Protein AF-A0A920UIW4-F1 (afdb_monomer_lite)

Secondary structure (DSSP, 8-state):
---S----HHHHHHHHHHHHHHTT-----S--EEEEEEEEE-TTS-EEEEEEEETTEEEE---

pLDDT: mean 90.28, std 11.09, range [48.88, 98.44]

Radius of gyration: 18.41 Å; chains: 1; bounding box: 51×27×36 Å

Structure (mmCIF, N/CA/C/O backbone):
data_AF-A0A920UIW4-F1
#
_entry.id   AF-A0A920UIW4-F1
#
loop_
_atom_site.group_PDB
_atom_site.id
_atom_site.type_symbol
_atom_site.label_atom_id
_atom_site.label_alt_id
_atom_site.label_comp_id
_atom_site.label_asym_id
_atom_site.label_entity_id
_atom_site.label_seq_id
_atom_site.pdbx_PDB_ins_code
_atom_site.Cartn_x
_atom_site.Cartn_y
_atom_site.Cartn_z
_atom_site.occupancy
_atom_site.B_iso_or_equiv
_atom_site.auth_seq_id
_atom_site.auth_comp_id
_atom_site.auth_asym_id
_atom_site.auth_atom_id
_atom_site.pdbx_PDB_model_num
ATOM 1 N N . MET A 1 1 ? 37.339 -0.970 -11.551 1.00 48.88 1 MET A N 1
ATOM 2 C CA . MET A 1 1 ? 36.427 -2.133 -11.634 1.00 48.88 1 MET A CA 1
ATOM 3 C C . MET A 1 1 ? 35.086 -1.637 -12.136 1.00 48.88 1 MET A C 1
ATOM 5 O O . MET A 1 1 ? 34.533 -0.793 -11.443 1.00 48.88 1 MET A O 1
ATOM 9 N N . PRO A 1 2 ? 34.573 -2.067 -13.298 1.00 68.19 2 PRO A N 1
ATOM 10 C CA . PRO A 1 2 ? 33.248 -1.639 -13.721 1.00 68.19 2 PRO A CA 1
ATOM 11 C C . PRO A 1 2 ? 32.342 -2.857 -13.916 1.00 68.19 2 PRO A C 1
ATOM 13 O O . PRO A 1 2 ? 32.344 -3.426 -15.004 1.00 68.19 2 PRO A O 1
ATOM 16 N N . THR A 1 3 ? 31.582 -3.282 -12.900 1.00 57.94 3 THR A N 1
ATOM 17 C CA . THR A 1 3 ? 30.576 -4.331 -13.170 1.00 57.94 3 THR A CA 1
ATOM 18 C C . THR A 1 3 ? 29.355 -4.403 -12.263 1.00 57.94 3 THR A C 1
ATOM 20 O O . THR A 1 3 ? 28.504 -5.246 -12.523 1.00 57.94 3 THR A O 1
ATOM 23 N N . ASP A 1 4 ? 29.179 -3.501 -11.299 1.00 72.50 4 ASP A N 1
ATOM 24 C CA . ASP A 1 4 ? 27.831 -3.274 -10.778 1.00 72.50 4 ASP A CA 1
ATOM 25 C C . ASP A 1 4 ? 27.198 -2.200 -11.655 1.00 72.50 4 ASP A C 1
ATOM 27 O O . ASP A 1 4 ? 27.559 -1.021 -11.598 1.00 72.50 4 ASP A O 1
ATOM 31 N N . GLY A 1 5 ? 26.327 -2.640 -12.564 1.00 73.25 5 GLY A N 1
ATOM 32 C CA . GLY A 1 5 ? 25.556 -1.739 -13.407 1.00 73.25 5 GLY A CA 1
ATOM 33 C C . GLY A 1 5 ? 24.791 -0.764 -12.519 1.00 73.25 5 GLY A C 1
ATOM 34 O O . GLY A 1 5 ? 23.951 -1.171 -11.719 1.00 73.25 5 GLY A O 1
ATOM 35 N N . GLN A 1 6 ? 25.094 0.525 -12.638 1.00 81.81 6 GLN A N 1
ATOM 36 C CA . GLN A 1 6 ? 24.309 1.553 -11.976 1.00 81.81 6 GLN A CA 1
ATOM 37 C C . GLN A 1 6 ? 22.974 1.661 -12.706 1.00 81.81 6 GLN A C 1
ATOM 39 O O . GLN A 1 6 ? 22.928 1.937 -13.903 1.00 81.81 6 GLN A O 1
ATOM 44 N N . ILE A 1 7 ? 21.890 1.425 -11.981 1.00 86.00 7 ILE A N 1
ATOM 45 C CA . ILE A 1 7 ? 20.532 1.640 -12.464 1.00 86.00 7 ILE A CA 1
ATOM 46 C C . ILE A 1 7 ? 19.856 2.650 -11.548 1.00 86.00 7 ILE A C 1
ATOM 48 O O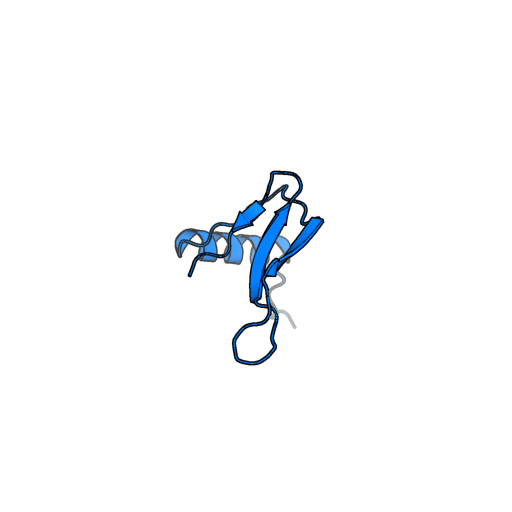 . ILE A 1 7 ? 20.076 2.657 -10.334 1.00 86.00 7 ILE A O 1
ATOM 52 N N . ASN A 1 8 ? 19.033 3.519 -12.125 1.00 91.62 8 ASN A N 1
ATOM 53 C CA . ASN A 1 8 ? 18.295 4.482 -11.328 1.00 91.62 8 ASN A CA 1
ATOM 54 C C . ASN A 1 8 ? 17.256 3.737 -10.474 1.00 91.62 8 ASN A C 1
ATOM 56 O O . ASN A 1 8 ? 16.503 2.917 -11.012 1.00 91.62 8 ASN A O 1
ATOM 60 N N . PRO A 1 9 ? 17.134 4.044 -9.172 1.00 91.56 9 PRO A N 1
ATOM 61 C CA . PRO A 1 9 ? 16.132 3.416 -8.310 1.00 91.56 9 PRO A CA 1
ATOM 62 C C . PRO A 1 9 ? 14.703 3.533 -8.859 1.00 91.56 9 PRO A C 1
ATOM 64 O O . PRO A 1 9 ? 13.931 2.581 -8.780 1.00 91.56 9 PRO A O 1
ATOM 67 N N . SER A 1 10 ? 14.370 4.667 -9.484 1.00 95.25 10 SER A N 1
ATOM 68 C CA . SER A 1 10 ? 13.066 4.906 -10.113 1.00 95.25 10 SER A CA 1
ATOM 69 C C . SER A 1 10 ? 12.761 3.944 -11.264 1.00 95.25 10 SER A C 1
ATOM 71 O O . SER A 1 10 ? 11.613 3.540 -11.443 1.00 95.25 10 SER A O 1
ATOM 73 N N . ASP A 1 11 ? 13.773 3.544 -12.035 1.00 93.75 11 ASP A N 1
ATOM 74 C CA . ASP A 1 11 ? 13.581 2.632 -13.165 1.00 93.75 11 ASP A CA 1
ATOM 75 C C . ASP A 1 11 ? 13.283 1.213 -12.661 1.00 93.75 11 ASP A C 1
ATOM 77 O O . ASP A 1 11 ? 12.403 0.530 -13.194 1.00 93.75 11 ASP A O 1
ATOM 81 N N . ILE A 1 12 ? 13.941 0.798 -11.570 1.00 94.06 12 ILE A N 1
ATOM 82 C CA . ILE A 1 12 ? 13.664 -0.479 -10.901 1.00 94.06 12 ILE A CA 1
ATOM 83 C C . ILE A 1 12 ? 12.241 -0.494 -10.335 1.00 94.06 12 ILE A C 1
ATOM 85 O O . ILE A 1 12 ? 11.489 -1.440 -10.584 1.00 94.06 12 ILE A O 1
ATOM 89 N N . THR A 1 13 ? 11.845 0.539 -9.583 1.00 95.94 13 THR A N 1
ATOM 90 C CA . THR A 1 13 ? 10.510 0.582 -8.960 1.00 95.94 13 THR A CA 1
ATOM 91 C C . THR A 1 13 ? 9.410 0.566 -10.014 1.00 95.94 13 THR A C 1
ATOM 93 O O . THR A 1 13 ? 8.438 -0.181 -9.878 1.00 95.94 13 THR A O 1
ATOM 96 N N . GLN A 1 14 ? 9.584 1.306 -11.112 1.00 96.75 14 GLN A N 1
ATOM 97 C CA . GLN A 1 14 ? 8.643 1.276 -12.226 1.00 96.75 14 GLN A CA 1
ATOM 98 C C . GLN A 1 14 ? 8.595 -0.085 -12.922 1.00 96.75 14 GLN A C 1
ATOM 100 O O . GLN A 1 14 ? 7.502 -0.542 -13.265 1.00 96.75 14 GLN A O 1
ATOM 105 N N . ALA A 1 15 ? 9.733 -0.754 -13.128 1.00 97.06 15 ALA A N 1
ATOM 106 C CA . ALA A 1 15 ? 9.758 -2.093 -13.713 1.00 97.06 15 ALA A CA 1
ATOM 107 C C . ALA A 1 15 ? 8.974 -3.101 -12.853 1.00 97.06 15 ALA A C 1
ATOM 109 O O . ALA A 1 15 ? 8.144 -3.846 -13.382 1.00 97.06 15 ALA A O 1
ATOM 110 N N . LEU A 1 16 ? 9.154 -3.060 -11.528 1.00 97.62 16 LEU A N 1
ATOM 111 C CA . LEU A 1 16 ? 8.411 -3.895 -10.578 1.00 97.62 16 LEU A CA 1
ATOM 112 C C . LEU A 1 16 ? 6.911 -3.576 -10.582 1.00 97.62 16 LEU A C 1
ATOM 114 O O . LEU A 1 16 ? 6.090 -4.485 -10.700 1.00 97.62 16 LEU A O 1
ATOM 118 N N . ALA A 1 17 ? 6.541 -2.293 -10.528 1.00 97.94 17 ALA A N 1
ATOM 119 C CA . ALA A 1 17 ? 5.145 -1.862 -10.570 1.00 97.94 17 ALA A CA 1
ATOM 120 C C . ALA A 1 17 ? 4.445 -2.297 -11.869 1.00 97.94 17 ALA A C 1
ATOM 122 O O . ALA A 1 17 ? 3.294 -2.739 -11.844 1.00 97.94 17 ALA A O 1
ATOM 123 N N . ARG A 1 18 ? 5.141 -2.222 -13.014 1.00 97.56 18 ARG A N 1
ATOM 124 C CA . ARG A 1 18 ? 4.646 -2.740 -14.302 1.00 97.56 18 ARG A CA 1
ATOM 125 C C . ARG A 1 18 ? 4.434 -4.252 -14.245 1.00 97.56 18 ARG A C 1
ATOM 127 O O . ARG A 1 18 ? 3.401 -4.722 -14.715 1.00 97.56 18 ARG A O 1
ATOM 134 N N . GLY A 1 19 ? 5.373 -4.999 -13.665 1.00 98.38 19 GLY A N 1
ATOM 135 C CA . GLY A 1 19 ? 5.244 -6.443 -13.453 1.00 98.38 19 GLY A CA 1
ATOM 136 C C . GLY A 1 19 ? 4.030 -6.804 -12.594 1.00 98.38 19 GLY A C 1
ATOM 137 O O . GLY A 1 19 ? 3.197 -7.597 -13.018 1.00 98.38 19 GLY A O 1
ATOM 138 N N . ALA A 1 20 ? 3.867 -6.157 -11.439 1.00 98.38 20 ALA A N 1
ATOM 139 C CA . ALA A 1 20 ? 2.736 -6.384 -10.539 1.00 98.38 20 ALA A CA 1
ATOM 140 C C . ALA A 1 20 ? 1.384 -6.080 -11.211 1.00 98.38 20 ALA A C 1
ATOM 142 O O . ALA A 1 20 ? 0.462 -6.892 -11.126 1.00 98.38 20 ALA A O 1
ATOM 143 N N . ARG A 1 21 ? 1.281 -4.958 -11.944 1.00 97.94 21 ARG A N 1
ATOM 144 C CA . ARG A 1 21 ? 0.082 -4.615 -12.733 1.00 97.94 21 ARG A CA 1
ATOM 145 C C . ARG A 1 21 ? -0.234 -5.688 -13.780 1.00 97.94 21 ARG A C 1
ATOM 147 O O . ARG A 1 21 ? -1.387 -6.089 -13.901 1.00 97.94 21 ARG A O 1
ATOM 154 N N . ARG A 1 22 ? 0.779 -6.196 -14.499 1.00 98.31 22 ARG A N 1
ATOM 155 C CA . ARG A 1 22 ? 0.615 -7.306 -15.463 1.00 98.31 22 ARG A CA 1
ATOM 156 C C . ARG A 1 22 ? 0.125 -8.596 -14.800 1.00 98.31 22 ARG A C 1
ATOM 158 O O . ARG A 1 22 ? -0.618 -9.336 -15.431 1.00 98.31 22 ARG A O 1
ATOM 165 N N . SER A 1 23 ? 0.489 -8.830 -13.542 1.00 98.38 23 SER A N 1
ATOM 166 C CA . SER A 1 23 ? 0.020 -9.968 -12.7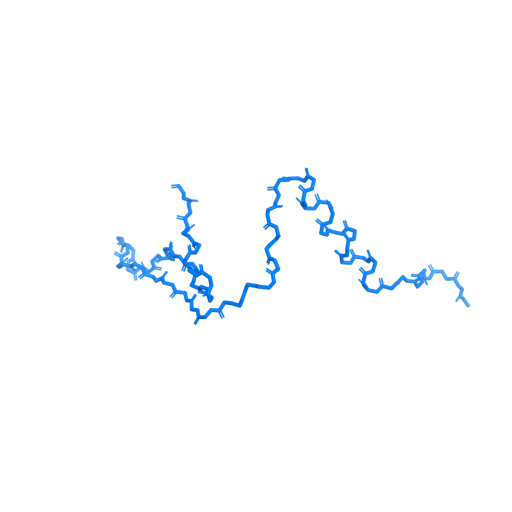40 1.00 98.38 23 SER A CA 1
ATOM 167 C C . SER A 1 23 ? -1.336 -9.737 -12.052 1.00 98.38 23 SER A C 1
ATOM 169 O O . SER A 1 23 ? -1.744 -10.554 -11.233 1.00 98.38 23 SER A O 1
ATOM 171 N N . GLY A 1 24 ? -2.040 -8.639 -12.352 1.00 97.38 24 GLY A N 1
ATO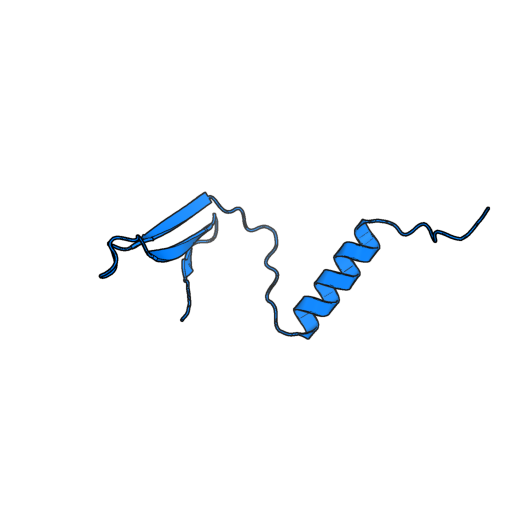M 172 C CA . GLY A 1 24 ? -3.384 -8.358 -11.830 1.00 97.38 24 GLY A CA 1
ATOM 173 C C . GLY A 1 24 ? -3.429 -7.548 -10.531 1.00 97.38 24 GLY A C 1
ATOM 174 O O . GLY A 1 24 ? -4.513 -7.322 -9.993 1.00 97.38 24 GLY A O 1
ATOM 175 N N . VAL A 1 25 ? -2.289 -7.069 -10.023 1.00 97.75 25 VAL A N 1
ATOM 176 C CA . VAL A 1 25 ? -2.266 -6.189 -8.846 1.00 97.75 25 VAL A CA 1
ATOM 177 C C . VAL A 1 25 ? -2.789 -4.802 -9.214 1.00 97.75 25 VAL A C 1
ATOM 179 O O . VAL A 1 25 ? -2.355 -4.186 -10.191 1.00 97.75 25 VAL A O 1
ATOM 182 N N . LYS A 1 26 ? -3.676 -4.262 -8.376 1.00 95.38 26 LYS A N 1
ATOM 183 C CA . LYS A 1 26 ? -4.105 -2.865 -8.452 1.00 95.38 26 LYS A CA 1
ATOM 184 C C . LYS A 1 26 ? -3.176 -1.990 -7.605 1.00 95.38 26 LYS A C 1
ATOM 186 O O . LYS A 1 26 ? -3.160 -2.112 -6.386 1.00 95.38 26 LYS A O 1
ATOM 191 N N . ILE A 1 27 ? -2.430 -1.096 -8.253 1.00 96.75 27 ILE A N 1
ATOM 192 C CA . ILE A 1 27 ? -1.644 -0.038 -7.596 1.00 96.75 27 ILE A CA 1
ATOM 193 C C . ILE A 1 27 ? -2.449 1.255 -7.710 1.00 96.75 27 ILE A C 1
ATOM 195 O O . ILE A 1 27 ? -2.695 1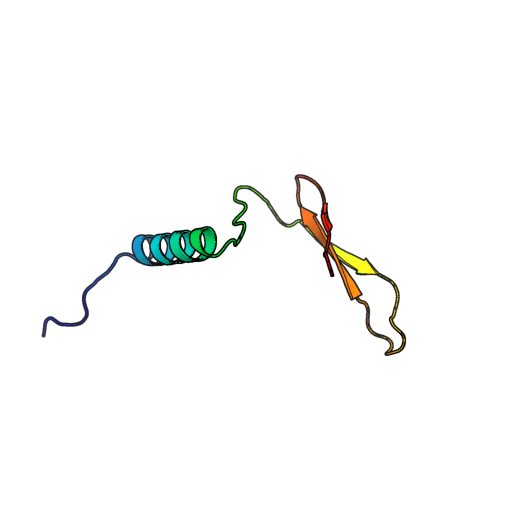.710 -8.829 1.00 96.75 27 ILE A O 1
ATOM 199 N N . ILE A 1 28 ? -2.886 1.801 -6.575 1.00 95.94 28 ILE A N 1
ATOM 200 C CA . ILE A 1 28 ? -3.691 3.026 -6.501 1.00 95.94 28 ILE A CA 1
ATOM 201 C C . ILE A 1 28 ? -2.797 4.141 -5.955 1.00 95.94 28 ILE A C 1
ATOM 203 O O . ILE A 1 28 ? -2.262 4.019 -4.855 1.00 95.94 28 ILE A O 1
ATOM 207 N N . GLU A 1 29 ? -2.597 5.179 -6.757 1.00 96.19 29 GLU A N 1
ATOM 208 C CA . GLU A 1 29 ? -1.795 6.362 -6.422 1.00 96.19 29 GLU A CA 1
ATOM 209 C C . GLU A 1 29 ? -2.716 7.490 -5.927 1.00 96.19 29 GLU A C 1
ATOM 211 O O . GLU A 1 29 ? -3.939 7.356 -6.004 1.00 96.19 29 GLU A O 1
ATOM 216 N N . GLU A 1 30 ? -2.145 8.562 -5.364 1.00 96.81 30 GLU A N 1
ATOM 217 C CA . GLU A 1 30 ? -2.913 9.682 -4.782 1.00 96.81 30 GLU A CA 1
ATOM 218 C C . GLU A 1 30 ? -4.014 9.211 -3.811 1.00 96.81 30 GLU A C 1
ATOM 220 O O . GLU A 1 30 ? -5.160 9.645 -3.859 1.00 96.81 30 GLU A O 1
ATOM 225 N N . THR A 1 31 ? -3.686 8.219 -2.979 1.00 97.12 31 THR A N 1
ATOM 226 C CA . THR A 1 31 ? -4.630 7.575 -2.057 1.00 97.12 31 THR A CA 1
ATOM 227 C C . THR A 1 31 ? -4.034 7.569 -0.661 1.00 97.12 31 THR A C 1
ATOM 229 O O . THR A 1 31 ? -3.425 6.587 -0.222 1.00 97.12 31 THR A O 1
ATOM 232 N N . LYS A 1 32 ? -4.165 8.687 0.054 1.00 98.12 32 LYS A N 1
ATOM 233 C CA . LYS A 1 32 ? -3.640 8.786 1.414 1.00 98.12 32 LYS A CA 1
ATOM 234 C C . LYS A 1 32 ? -4.420 7.877 2.361 1.00 98.12 32 LYS A C 1
ATOM 236 O O . LYS A 1 32 ? -5.630 8.027 2.525 1.00 98.12 32 LYS A O 1
ATOM 241 N N 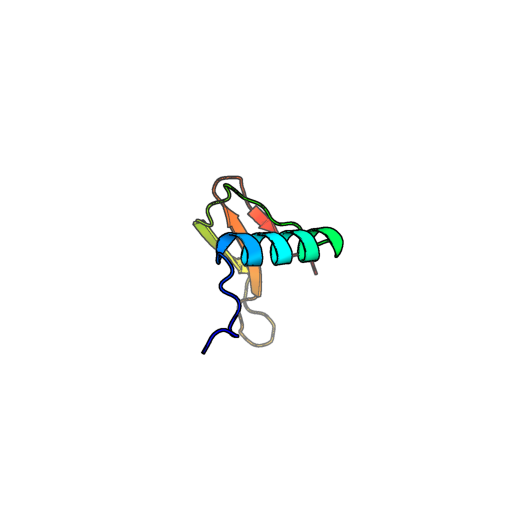. VAL A 1 33 ? -3.710 6.967 3.029 1.00 98.00 33 VAL A N 1
ATOM 242 C CA . VAL A 1 33 ? -4.263 6.151 4.120 1.00 98.00 33 VAL A CA 1
ATOM 243 C C . VAL A 1 33 ? -4.438 7.022 5.362 1.00 98.00 33 VAL A C 1
ATOM 245 O O . VAL A 1 33 ? -3.505 7.702 5.791 1.00 98.00 33 VAL A O 1
ATOM 248 N N . THR A 1 34 ? -5.634 6.993 5.943 1.00 98.44 34 THR A N 1
ATOM 249 C CA . THR A 1 34 ? -6.011 7.779 7.128 1.00 98.44 34 THR A CA 1
ATOM 250 C C . THR A 1 34 ? -6.269 6.915 8.359 1.00 98.44 34 THR A C 1
ATOM 252 O O . THR A 1 34 ? -6.229 7.426 9.476 1.00 98.44 34 THR A O 1
ATOM 255 N N . GLY A 1 35 ? -6.483 5.608 8.186 1.00 97.88 35 GLY A N 1
ATOM 256 C CA . GLY A 1 35 ? -6.737 4.697 9.295 1.00 97.88 35 GLY A CA 1
ATOM 257 C C . GLY A 1 35 ? -6.916 3.242 8.871 1.00 97.88 35 GLY A C 1
ATOM 258 O O . GLY A 1 35 ? -6.945 2.907 7.686 1.00 97.88 35 GLY A O 1
ATOM 259 N N . ILE A 1 36 ? -7.045 2.370 9.870 1.00 96.50 36 ILE A N 1
ATOM 260 C CA . ILE A 1 36 ? -7.352 0.946 9.703 1.00 96.50 36 ILE A CA 1
ATOM 261 C C . ILE A 1 36 ? -8.597 0.646 10.532 1.00 96.50 36 ILE A C 1
ATOM 263 O O . ILE A 1 36 ? -8.589 0.819 11.753 1.00 96.50 36 ILE A O 1
ATOM 267 N N . ARG A 1 37 ? -9.660 0.164 9.880 1.00 95.00 37 ARG A N 1
ATOM 268 C CA . ARG A 1 37 ? -10.872 -0.274 10.571 1.00 95.00 37 ARG A CA 1
ATOM 269 C C . ARG A 1 37 ? -10.733 -1.735 10.970 1.00 95.00 37 ARG A C 1
ATOM 271 O O . ARG A 1 37 ? -10.401 -2.594 10.150 1.00 95.00 37 ARG A O 1
ATOM 278 N N . THR A 1 38 ? -11.030 -2.006 12.234 1.00 93.50 38 THR A N 1
ATOM 279 C CA . THR A 1 38 ? -11.059 -3.360 12.787 1.00 93.50 38 THR A CA 1
ATOM 280 C C . THR A 1 38 ? -12.459 -3.710 13.267 1.00 93.50 38 THR A C 1
ATOM 282 O O . THR A 1 38 ? -13.216 -2.829 13.672 1.00 93.50 38 THR A O 1
ATOM 285 N N . GLU A 1 39 ? -12.802 -4.988 13.188 1.00 88.44 39 GLU A N 1
ATOM 286 C CA . GLU A 1 39 ? -14.051 -5.547 13.700 1.00 88.44 39 GLU A CA 1
ATOM 287 C C . GLU A 1 39 ? -13.824 -6.290 15.021 1.00 88.44 39 GLU A C 1
ATOM 289 O O . GLU A 1 39 ? -12.692 -6.417 15.505 1.00 88.44 39 GLU A O 1
ATOM 294 N N . ASN A 1 40 ? -14.933 -6.727 15.625 1.00 80.31 40 ASN A N 1
ATOM 295 C CA . ASN A 1 40 ? -14.968 -7.382 16.928 1.00 80.31 40 ASN A CA 1
ATOM 296 C C . ASN A 1 40 ? -14.019 -8.584 17.011 1.00 80.31 40 ASN A C 1
ATOM 298 O O . ASN A 1 40 ? -13.603 -9.159 16.003 1.00 80.31 40 ASN A O 1
ATOM 302 N N . LEU A 1 41 ? -13.695 -8.946 18.252 1.00 79.00 41 LEU A N 1
ATOM 303 C CA . LEU A 1 41 ? -12.849 -10.088 18.569 1.00 79.00 41 LEU A CA 1
ATOM 304 C C . LEU A 1 41 ? -13.394 -11.336 17.871 1.00 79.00 41 LEU A C 1
ATOM 306 O O . LEU A 1 41 ? -14.568 -11.677 18.025 1.00 79.00 41 LEU A O 1
ATOM 310 N N . ASP A 1 42 ? -12.546 -12.007 17.101 1.00 75.12 42 ASP A N 1
ATOM 311 C CA . ASP A 1 42 ? -12.847 -13.359 16.665 1.00 75.12 42 ASP A CA 1
ATOM 312 C C . ASP A 1 42 ? -12.809 -14.326 17.857 1.00 75.12 42 ASP A C 1
ATOM 314 O O . ASP A 1 42 ? -12.487 -13.950 18.987 1.00 75.12 42 ASP A O 1
ATOM 318 N N . THR A 1 43 ? -13.148 -15.591 17.621 1.00 75.50 43 THR A N 1
ATOM 319 C CA . THR A 1 43 ? -13.198 -16.635 18.656 1.00 75.50 43 THR A CA 1
ATOM 320 C C . THR A 1 43 ? -11.865 -16.833 19.394 1.00 75.50 43 THR A C 1
ATOM 322 O O . THR A 1 43 ? -11.840 -17.451 20.454 1.00 75.50 43 THR A O 1
ATOM 325 N N . SER A 1 44 ? -10.770 -16.298 18.850 1.00 80.62 44 SER A N 1
ATOM 326 C CA . SER A 1 44 ? -9.415 -16.328 19.403 1.00 80.62 44 SER A CA 1
ATOM 327 C C . SER A 1 44 ? -9.096 -15.106 20.277 1.00 80.62 44 SER A C 1
ATOM 329 O O . SER A 1 44 ? -8.018 -15.044 20.862 1.00 80.62 44 SER A O 1
ATOM 331 N N . GLY A 1 45 ? -9.995 -14.119 20.370 1.00 81.12 45 GLY A N 1
ATOM 332 C CA . GLY A 1 45 ? -9.739 -12.864 21.078 1.00 81.12 45 GLY A CA 1
ATOM 333 C C . GLY A 1 45 ? -8.917 -11.853 20.268 1.00 81.12 45 GLY A C 1
ATOM 334 O O . GLY A 1 45 ? -8.347 -10.931 20.852 1.00 81.12 45 GLY A O 1
ATOM 335 N N . CYS A 1 46 ? -8.832 -11.992 18.940 1.00 81.06 46 CYS A N 1
ATOM 336 C CA . CYS A 1 46 ? -8.102 -11.063 18.073 1.00 81.06 46 CYS A CA 1
ATOM 337 C C . CYS A 1 46 ? -9.056 -10.186 17.252 1.00 81.06 46 CYS A C 1
ATOM 339 O O . CYS A 1 46 ? -10.066 -10.657 16.735 1.00 81.06 46 CYS A O 1
ATOM 341 N N . ARG A 1 47 ? -8.727 -8.897 17.092 1.00 86.75 47 ARG A N 1
ATOM 342 C CA . ARG A 1 47 ? -9.467 -7.998 16.192 1.00 86.75 47 ARG A CA 1
ATOM 343 C C . ARG A 1 47 ? -9.094 -8.284 14.740 1.00 86.75 47 ARG A C 1
ATOM 345 O O . ARG A 1 47 ? -7.912 -8.274 14.400 1.00 86.75 47 ARG A O 1
ATOM 352 N N . LYS A 1 48 ? -10.094 -8.484 13.880 1.00 89.31 48 LYS A N 1
ATOM 353 C CA . LYS A 1 48 ? -9.886 -8.674 12.437 1.00 89.31 48 LYS A CA 1
ATOM 354 C C . LYS A 1 48 ? -9.852 -7.335 11.711 1.00 89.31 48 LYS A C 1
ATOM 356 O O . LYS A 1 48 ? -10.639 -6.443 12.018 1.00 89.31 48 LYS A O 1
ATOM 361 N N . ILE A 1 49 ? -8.945 -7.194 10.745 1.00 92.44 49 ILE A N 1
ATOM 362 C CA . ILE A 1 49 ? -8.932 -6.035 9.845 1.00 92.44 49 ILE A CA 1
ATOM 363 C C . ILE A 1 49 ? -10.118 -6.164 8.894 1.00 92.44 49 ILE A C 1
ATOM 365 O O . ILE A 1 49 ? -10.282 -7.192 8.242 1.00 92.44 49 ILE A O 1
ATOM 369 N N . ALA A 1 50 ? -10.920 -5.109 8.816 1.00 94.06 50 ALA A N 1
ATOM 370 C CA . ALA A 1 50 ? -12.113 -5.068 7.982 1.00 94.06 50 ALA A CA 1
ATOM 371 C C . ALA A 1 50 ? -11.960 -4.138 6.776 1.00 94.06 50 ALA A C 1
ATOM 373 O O . ALA A 1 50 ? -12.511 -4.408 5.710 1.00 94.06 50 ALA A O 1
ATOM 374 N N . ALA A 1 51 ? -11.213 -3.040 6.924 1.00 96.50 51 ALA A N 1
ATOM 375 C CA . ALA A 1 51 ? -10.959 -2.111 5.830 1.00 96.50 51 ALA A CA 1
ATOM 376 C C . ALA A 1 51 ? -9.738 -1.223 6.085 1.00 96.50 51 ALA A C 1
ATOM 378 O O . ALA A 1 51 ? -9.368 -0.951 7.231 1.00 96.50 51 ALA A O 1
ATOM 379 N N . VAL A 1 52 ? -9.170 -0.710 4.997 1.00 97.62 52 VAL A N 1
ATOM 380 C CA . VAL A 1 52 ? -8.246 0.428 5.021 1.00 97.62 52 VAL A CA 1
ATOM 381 C C . VAL A 1 52 ? -9.043 1.692 4.722 1.00 97.62 52 VAL A C 1
ATOM 383 O O . VAL A 1 52 ? -9.777 1.749 3.736 1.00 97.62 52 VAL A O 1
ATOM 386 N N . GLN A 1 53 ? -8.902 2.703 5.572 1.00 98.25 53 GLN A N 1
ATOM 387 C CA . GLN A 1 53 ? -9.565 3.992 5.407 1.00 98.25 53 GLN A CA 1
ATOM 388 C C . GLN A 1 53 ? -8.642 4.935 4.638 1.00 98.25 53 GLN A C 1
ATOM 390 O O . GLN A 1 53 ? -7.449 5.030 4.940 1.00 98.25 53 GLN A O 1
ATOM 395 N N . THR A 1 54 ? -9.188 5.614 3.635 1.00 98.31 54 THR A N 1
ATOM 396 C CA . THR A 1 54 ? -8.462 6.562 2.786 1.00 98.31 54 THR A CA 1
ATOM 397 C C . THR A 1 54 ? -9.245 7.863 2.667 1.00 98.31 54 THR A C 1
ATOM 399 O O . THR A 1 54 ? -10.432 7.909 2.995 1.00 98.31 54 THR A O 1
ATOM 402 N N . GLU A 1 55 ? -8.614 8.924 2.170 1.00 97.50 55 GLU A N 1
ATOM 403 C CA . GLU A 1 55 ? -9.316 10.187 1.885 1.00 97.50 55 GLU A CA 1
ATOM 404 C C . GLU A 1 55 ? -10.448 10.040 0.850 1.00 97.50 55 GLU A C 1
ATOM 406 O O . GLU A 1 55 ? -11.422 10.786 0.893 1.00 97.50 55 GLU A O 1
ATOM 411 N N . GLY A 1 56 ? -10.361 9.038 -0.034 1.00 95.12 56 GLY A N 1
ATOM 412 C CA . GLY A 1 56 ? -11.374 8.720 -1.043 1.00 95.12 56 GLY A CA 1
ATOM 413 C C . GLY A 1 56 ? -12.438 7.707 -0.600 1.00 95.12 56 GLY A C 1
ATOM 414 O O . GLY A 1 56 ? -13.229 7.268 -1.434 1.00 95.12 56 GLY A O 1
ATOM 415 N N . GLY A 1 57 ? -12.460 7.302 0.676 1.00 96.19 57 GLY A N 1
ATOM 416 C CA . GLY A 1 57 ? -13.370 6.281 1.214 1.00 96.19 57 GLY A CA 1
ATOM 417 C C . GLY A 1 57 ? -12.657 5.018 1.710 1.00 96.19 57 GLY A C 1
ATOM 418 O O . GLY A 1 57 ? -11.438 5.000 1.891 1.00 96.19 57 GLY A O 1
ATOM 419 N N . GLU A 1 58 ? -13.413 3.948 1.970 1.00 97.31 58 GLU A N 1
ATOM 420 C CA . GLU A 1 58 ? -12.861 2.689 2.493 1.00 97.31 58 GLU A CA 1
ATOM 421 C C . GLU A 1 58 ? -12.559 1.669 1.386 1.00 97.31 58 GLU A C 1
ATOM 423 O O . GLU A 1 58 ? -13.386 1.397 0.514 1.00 97.31 58 GLU A O 1
ATOM 428 N N . ILE A 1 59 ? -11.390 1.031 1.478 1.00 96.81 59 ILE A N 1
ATOM 429 C CA . ILE A 1 59 ? -11.057 -0.181 0.727 1.00 96.81 59 ILE A CA 1
ATOM 430 C C . ILE A 1 59 ? -11.336 -1.370 1.645 1.00 96.81 59 ILE A C 1
ATOM 432 O O . ILE A 1 59 ? -10.581 -1.640 2.582 1.00 96.81 59 ILE A O 1
ATOM 436 N N . LEU A 1 60 ? -12.445 -2.063 1.384 1.00 95.94 60 LEU A N 1
ATOM 437 C CA . LEU A 1 60 ? -12.866 -3.226 2.162 1.00 95.94 60 LEU A CA 1
ATOM 438 C C . LEU A 1 60 ? -11.899 -4.397 1.969 1.00 95.94 60 LEU A C 1
ATOM 440 O O . LEU A 1 60 ? -11.507 -4.711 0.841 1.00 95.94 60 LEU A O 1
ATOM 444 N N . TRP A 1 61 ? -11.573 -5.076 3.066 1.00 92.88 61 TRP A N 1
ATOM 445 C CA . TRP A 1 61 ? -10.950 -6.390 3.012 1.00 92.88 61 TRP A CA 1
ATOM 446 C C . TRP A 1 61 ? -11.938 -7.374 2.377 1.00 92.88 61 TRP A C 1
ATOM 448 O O . TRP A 1 61 ? -13.073 -7.509 2.833 1.00 92.88 61 TRP A O 1
ATOM 458 N N . LYS A 1 62 ? -11.523 -8.032 1.292 1.00 83.25 62 LYS A N 1
ATOM 459 C CA . LYS A 1 62 ? -12.316 -9.064 0.619 1.00 83.25 62 LYS A CA 1
ATOM 460 C C . LYS A 1 62 ? -11.657 -10.414 0.866 1.00 83.25 62 LYS A C 1
ATOM 462 O O . LYS A 1 62 ? -10.542 -10.627 0.396 1.00 83.25 62 LYS A O 1
ATOM 467 N N . ASN A 1 63 ? -12.358 -11.288 1.580 1.00 58.47 63 ASN A N 1
ATOM 468 C CA . ASN A 1 63 ? -12.055 -12.710 1.701 1.00 58.47 63 ASN A CA 1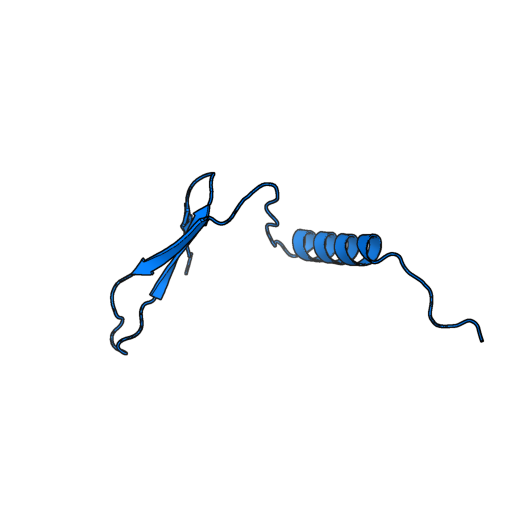
ATOM 469 C C . ASN A 1 63 ? -13.298 -13.513 1.338 1.00 58.47 63 ASN A C 1
ATOM 471 O O . ASN A 1 63 ? -14.392 -13.077 1.763 1.00 58.47 63 ASN A O 1
#

Foldseek 3Di:
DDDPDDDDPVVVVVVVVVVCVVVVDDDDPPWAFDDWDWDAQDPVRDTHTAWTQTPVGTDGDDD

Sequence (63 aa):
MPTDGQINPSDITQALARGARRSGVKIIEETKVTGIRTENLDTSGCRKIAAVQTEGGEILWKN